Protein AF-A0AAN4ZDC1-F1 (afdb_monomer_lite)

Organism: NCBI:txid1317129

Structure (mmCIF, N/CA/C/O backbone):
data_AF-A0AAN4ZDC1-F1
#
_entry.id   AF-A0AAN4ZDC1-F1
#
loop_
_atom_site.group_PDB
_atom_site.id
_atom_site.type_symbol
_atom_site.label_atom_id
_atom_site.label_alt_id
_atom_site.label_comp_id
_atom_site.label_asym_id
_atom_site.label_entity_id
_atom_site.label_seq_id
_atom_site.pdbx_PDB_ins_code
_atom_site.Cartn_x
_atom_site.Cartn_y
_atom_site.Cartn_z
_atom_site.occupancy
_atom_site.B_iso_or_equiv
_atom_site.auth_seq_id
_atom_site.auth_comp_id
_atom_site.auth_asym_id
_atom_site.auth_atom_id
_atom_site.pdbx_PDB_model_num
ATOM 1 N N . ASP A 1 1 ? 1.964 6.020 -14.565 1.00 70.88 1 ASP A N 1
ATOM 2 C CA . ASP A 1 1 ? 2.961 6.032 -13.467 1.00 70.88 1 ASP A CA 1
ATOM 3 C C . ASP A 1 1 ? 2.532 6.841 -12.252 1.00 70.88 1 ASP A C 1
ATOM 5 O O . ASP A 1 1 ? 2.358 6.242 -11.199 1.00 70.88 1 ASP A O 1
ATOM 9 N N . PHE A 1 2 ? 2.256 8.147 -12.368 1.00 73.50 2 PHE A N 1
ATOM 10 C CA . PHE A 1 2 ? 1.816 8.958 -11.216 1.00 73.50 2 PHE A CA 1
ATOM 11 C C . PHE A 1 2 ? 0.597 8.386 -10.481 1.00 73.50 2 PHE A C 1
ATOM 13 O O . PHE A 1 2 ? 0.641 8.197 -9.268 1.00 73.50 2 PHE A O 1
ATOM 20 N N . GLY A 1 3 ? -0.460 8.032 -11.220 1.00 77.25 3 GLY A N 1
ATOM 21 C CA . GLY A 1 3 ? -1.656 7.419 -10.634 1.00 77.25 3 GLY A CA 1
ATOM 22 C C . GLY A 1 3 ? -1.358 6.106 -9.903 1.00 77.25 3 GLY A C 1
ATOM 23 O O . GLY A 1 3 ? -1.917 5.862 -8.846 1.00 77.25 3 GLY A O 1
ATOM 24 N N . TYR A 1 4 ? -0.414 5.305 -10.400 1.00 80.25 4 TYR A N 1
ATOM 25 C CA . TYR A 1 4 ? -0.040 4.033 -9.785 1.00 80.25 4 TYR A CA 1
ATOM 26 C C . TYR A 1 4 ? 0.658 4.218 -8.424 1.00 80.25 4 TYR A C 1
ATOM 28 O O . TYR A 1 4 ? 0.303 3.543 -7.450 1.00 80.25 4 TYR A O 1
ATOM 36 N N . PHE A 1 5 ? 1.612 5.155 -8.329 1.00 80.56 5 PHE A N 1
ATOM 37 C CA . PHE A 1 5 ? 2.259 5.482 -7.050 1.00 80.56 5 PHE A CA 1
ATOM 38 C C . PHE A 1 5 ? 1.288 6.148 -6.090 1.00 80.56 5 PHE A C 1
ATOM 40 O O . PHE A 1 5 ? 1.276 5.801 -4.913 1.00 80.56 5 PHE A O 1
ATOM 47 N N . LEU A 1 6 ? 0.437 7.043 -6.595 1.00 84.88 6 LEU A N 1
ATOM 48 C CA . LEU A 1 6 ? -0.584 7.689 -5.786 1.00 84.88 6 LEU A CA 1
ATOM 49 C C . LEU A 1 6 ? -1.529 6.648 -5.178 1.00 84.88 6 LEU A C 1
ATOM 51 O O . LEU A 1 6 ? -1.684 6.627 -3.964 1.00 84.88 6 LEU A O 1
ATOM 55 N N . THR A 1 7 ? -2.076 5.729 -5.979 1.00 84.88 7 THR A N 1
ATOM 56 C CA . THR A 1 7 ? -2.955 4.660 -5.486 1.00 84.88 7 THR A CA 1
ATOM 57 C C . THR A 1 7 ? -2.246 3.765 -4.474 1.00 84.88 7 THR A C 1
ATOM 59 O O . THR A 1 7 ? -2.782 3.543 -3.394 1.00 84.88 7 THR A O 1
ATOM 62 N N . SER A 1 8 ? -1.027 3.299 -4.768 1.00 82.81 8 SER A N 1
ATOM 63 C CA . SER A 1 8 ? -0.284 2.414 -3.855 1.00 82.81 8 SER A CA 1
ATOM 64 C C . SER A 1 8 ? 0.039 3.089 -2.519 1.00 82.81 8 SER A C 1
ATOM 66 O O . SER A 1 8 ? -0.085 2.484 -1.456 1.00 82.81 8 SER A O 1
ATOM 68 N N . SER A 1 9 ? 0.427 4.362 -2.551 1.00 85.44 9 SER A N 1
ATOM 69 C CA . SER A 1 9 ? 0.706 5.134 -1.344 1.00 85.44 9 SER A CA 1
ATOM 70 C C . SER A 1 9 ? -0.575 5.503 -0.584 1.00 85.44 9 SER A C 1
ATOM 72 O O . SER A 1 9 ? -0.575 5.476 0.645 1.00 85.44 9 SER A O 1
ATOM 74 N N . SER A 1 10 ? -1.684 5.778 -1.278 1.00 86.12 10 SER A N 1
ATOM 75 C CA . SER A 1 10 ? -2.998 5.985 -0.658 1.00 86.12 10 SER A CA 1
ATOM 76 C C . SER A 1 10 ? -3.521 4.721 0.027 1.00 86.12 10 SER A C 1
ATOM 78 O O . SER A 1 10 ? -3.999 4.815 1.155 1.00 86.12 10 SER A O 1
ATOM 80 N N . GLU A 1 11 ? -3.382 3.544 -0.594 1.00 84.81 11 GLU A N 1
ATOM 81 C CA . GLU A 1 11 ? -3.694 2.250 0.035 1.00 84.81 11 GLU A CA 1
ATOM 82 C C . GLU A 1 11 ? -2.924 2.093 1.357 1.00 84.81 11 GLU A C 1
ATOM 84 O O . GLU A 1 11 ? -3.518 1.793 2.395 1.00 84.81 11 GLU A O 1
ATOM 89 N N . PHE A 1 12 ? -1.618 2.379 1.344 1.00 84.50 12 PHE A N 1
ATOM 90 C CA . PHE A 1 12 ? -0.767 2.325 2.533 1.00 84.50 12 PHE A CA 1
ATOM 91 C C . PHE A 1 12 ? -1.228 3.286 3.642 1.00 84.50 12 PHE A C 1
ATOM 93 O O . PHE A 1 12 ? -1.317 2.886 4.805 1.00 84.50 12 PHE A O 1
ATOM 100 N N . ALA A 1 13 ? -1.586 4.529 3.304 1.00 86.31 13 ALA A N 1
ATOM 101 C CA . ALA A 1 13 ? -2.130 5.475 4.282 1.00 86.31 13 ALA A CA 1
ATOM 102 C C . ALA A 1 13 ? -3.430 5.013 4.914 1.00 86.31 13 ALA A C 1
ATOM 104 O O . ALA A 1 13 ? -3.582 5.130 6.127 1.00 86.31 13 ALA A O 1
ATOM 105 N N . ILE A 1 14 ? -4.361 4.508 4.104 1.00 85.00 14 ILE A N 1
ATOM 106 C CA . ILE A 1 14 ? -5.653 4.032 4.599 1.00 85.00 14 ILE A CA 1
ATOM 107 C C . ILE A 1 14 ? -5.422 2.883 5.585 1.00 85.00 14 ILE A C 1
ATOM 109 O O . ILE A 1 14 ? -6.018 2.859 6.658 1.00 85.00 14 ILE A O 1
ATOM 113 N N . VAL A 1 15 ? -4.505 1.960 5.282 1.00 84.75 15 VAL A N 1
ATOM 114 C CA . VAL A 1 15 ? -4.151 0.873 6.207 1.00 84.75 15 VAL A CA 1
ATOM 115 C C . VAL A 1 15 ? -3.544 1.408 7.510 1.00 84.75 15 VAL A C 1
ATOM 117 O O . VAL A 1 15 ? -3.943 0.962 8.587 1.00 84.75 15 VAL A O 1
ATOM 120 N N . ILE A 1 16 ? -2.625 2.379 7.445 1.00 84.00 16 ILE A N 1
ATOM 121 C CA . ILE A 1 16 ? -2.034 3.004 8.641 1.00 84.00 16 ILE A CA 1
ATOM 122 C C . ILE A 1 16 ? -3.091 3.715 9.480 1.00 84.00 16 ILE A C 1
ATOM 124 O O . ILE A 1 16 ? -3.119 3.551 10.698 1.00 84.00 16 ILE A O 1
ATOM 128 N N . GLU A 1 17 ? -3.966 4.495 8.850 1.00 83.25 17 GLU A N 1
ATOM 129 C CA . GLU A 1 17 ? -5.054 5.190 9.531 1.00 83.25 17 GLU A CA 1
ATOM 130 C C . GLU A 1 17 ? -5.912 4.195 10.313 1.00 83.25 17 GLU A C 1
ATOM 132 O O . GLU A 1 17 ? -6.171 4.387 11.503 1.00 83.25 17 GLU A O 1
ATOM 137 N N . ARG A 1 18 ? -6.305 3.096 9.663 1.00 79.19 18 ARG A N 1
ATOM 138 C CA . ARG A 1 18 ? -7.123 2.055 10.286 1.00 79.19 18 ARG A CA 1
ATOM 139 C C . ARG A 1 18 ? -6.382 1.347 11.408 1.00 79.19 18 ARG A C 1
ATOM 141 O O . ARG A 1 18 ? -6.979 1.097 12.450 1.00 79.19 18 ARG A O 1
ATOM 148 N N . LEU A 1 19 ? -5.082 1.105 11.259 1.00 80.31 19 LEU A N 1
ATOM 149 C CA . LEU A 1 19 ? -4.259 0.562 12.336 1.00 80.31 19 LEU A CA 1
ATOM 150 C C . LEU A 1 19 ? -4.220 1.507 13.549 1.00 80.31 19 LEU A C 1
ATOM 152 O O . LEU A 1 19 ? -4.387 1.062 14.684 1.00 80.31 19 LEU A O 1
ATOM 156 N N . ILE A 1 20 ? -4.059 2.815 13.326 1.00 80.25 20 ILE A N 1
ATOM 157 C CA . ILE A 1 20 ? -4.078 3.822 14.396 1.00 80.25 20 ILE A CA 1
ATOM 158 C C . ILE A 1 20 ? -5.454 3.871 15.067 1.00 80.25 20 ILE A C 1
ATOM 160 O O . ILE A 1 20 ? -5.517 3.903 16.297 1.00 80.25 20 ILE A O 1
ATOM 164 N N . ALA A 1 21 ? -6.539 3.840 14.291 1.00 76.75 21 ALA A N 1
ATOM 165 C CA . ALA A 1 21 ? -7.902 3.811 14.814 1.00 76.75 21 ALA A CA 1
ATOM 166 C C . ALA A 1 21 ? -8.152 2.562 15.681 1.00 76.75 21 ALA A C 1
ATOM 168 O O . ALA A 1 21 ? -8.731 2.672 16.760 1.00 76.75 21 ALA A O 1
ATOM 169 N N . CYS A 1 22 ? -7.640 1.397 15.266 1.00 73.62 22 CYS A N 1
ATOM 170 C CA . CYS A 1 22 ? -7.718 0.151 16.032 1.00 73.62 22 CYS A CA 1
ATOM 171 C C . CYS A 1 22 ? -6.914 0.198 17.344 1.00 73.62 22 CYS A C 1
ATOM 173 O O . CYS A 1 22 ? -7.386 -0.295 18.365 1.00 73.62 22 CYS A O 1
ATOM 175 N N . ILE A 1 23 ? -5.710 0.785 17.344 1.00 76.06 23 ILE A N 1
ATOM 176 C CA . ILE A 1 23 ? -4.841 0.837 18.538 1.00 76.06 23 ILE A CA 1
ATOM 177 C C . ILE A 1 23 ? -5.292 1.931 19.517 1.00 76.06 23 ILE A C 1
ATOM 179 O O . ILE A 1 23 ? -5.263 1.743 20.733 1.00 76.06 23 ILE A O 1
ATOM 183 N N . LYS A 1 24 ? -5.687 3.101 19.006 1.00 74.62 24 LYS A N 1
ATOM 184 C CA . LYS A 1 24 ? -5.973 4.309 19.795 1.00 74.62 24 LYS A CA 1
ATOM 185 C C . LYS A 1 24 ? -7.435 4.738 19.698 1.00 74.62 24 LYS A C 1
ATOM 187 O O . LYS A 1 24 ? -7.720 5.930 19.633 1.00 74.62 24 LYS A O 1
ATOM 192 N N . GLN A 1 25 ? -8.363 3.787 19.759 1.00 67.94 25 GLN A N 1
ATOM 193 C CA . GLN A 1 25 ? -9.797 4.029 19.574 1.00 67.94 25 GLN A CA 1
ATOM 194 C C . GLN A 1 25 ? -10.347 5.175 20.449 1.00 67.94 25 GLN A C 1
ATOM 196 O O . GLN A 1 25 ? -10.975 6.098 19.940 1.00 67.94 25 GLN A O 1
ATOM 201 N N . ARG A 1 26 ? -9.994 5.205 21.745 1.00 65.44 26 ARG A N 1
ATOM 202 C CA . ARG A 1 26 ? -10.405 6.279 22.677 1.00 65.44 26 ARG A CA 1
ATOM 203 C C . ARG A 1 26 ? -9.918 7.679 22.292 1.00 65.44 26 ARG A C 1
ATOM 205 O O . ARG A 1 26 ? -10.567 8.656 22.641 1.00 65.44 26 ARG A O 1
ATOM 212 N N . ILE A 1 27 ? -8.754 7.780 21.655 1.00 68.25 27 ILE A N 1
ATOM 213 C CA . ILE A 1 27 ? -8.160 9.061 21.241 1.00 68.25 27 ILE A CA 1
ATOM 214 C C . ILE A 1 27 ? -8.693 9.449 19.859 1.00 68.25 27 ILE A C 1
ATOM 216 O O . ILE A 1 27 ? -8.877 10.626 19.577 1.00 68.25 27 ILE A O 1
ATOM 220 N N . TYR A 1 28 ? -8.977 8.459 19.014 1.00 64.88 28 TYR A N 1
ATOM 221 C CA . TYR A 1 28 ? -9.514 8.666 17.676 1.00 64.88 28 TYR A CA 1
ATOM 222 C C . TYR A 1 28 ? -10.951 9.227 17.704 1.00 64.88 28 TYR A C 1
ATOM 224 O O . TYR A 1 28 ? -11.266 10.096 16.896 1.00 64.88 28 TYR A O 1
ATOM 232 N N . ASP A 1 29 ? -11.782 8.818 18.674 1.00 64.56 29 ASP A N 1
ATOM 233 C CA . ASP A 1 29 ? -13.137 9.367 18.885 1.00 64.56 29 ASP A CA 1
ATOM 234 C C . ASP A 1 29 ? -13.144 10.825 19.397 1.00 64.56 29 ASP A C 1
ATOM 236 O O . ASP A 1 29 ? -14.162 11.523 19.304 1.00 64.56 29 ASP A O 1
ATOM 240 N N . GLN A 1 30 ? -12.020 11.334 19.922 1.00 70.25 30 GLN A N 1
ATOM 241 C CA . GLN A 1 30 ? -11.927 12.741 20.310 1.00 70.25 30 GLN A CA 1
ATOM 242 C C . GLN A 1 30 ? -11.930 13.613 19.048 1.00 70.25 30 GLN A C 1
ATOM 244 O O . GLN A 1 30 ? -11.089 13.465 18.157 1.00 70.25 30 GLN A O 1
ATOM 249 N N . HIS A 1 31 ? -12.916 14.511 18.964 1.00 57.62 31 HIS A N 1
ATOM 250 C CA . HIS A 1 31 ? -13.249 15.266 17.756 1.00 57.62 31 HIS A CA 1
ATOM 251 C C . HIS A 1 31 ? -12.008 15.866 17.070 1.00 57.62 31 HIS A C 1
ATOM 253 O O . HIS A 1 31 ? -11.278 16.678 17.641 1.00 57.62 31 HIS A O 1
ATOM 259 N N . GLY A 1 32 ? -11.779 15.459 15.817 1.00 62.06 32 GLY A N 1
ATOM 260 C CA . GLY A 1 32 ? -10.748 16.019 14.939 1.00 62.06 32 GLY A CA 1
ATOM 261 C C . GLY A 1 32 ? -9.395 15.300 14.929 1.00 62.06 32 GLY A C 1
ATOM 262 O O . GLY A 1 32 ? -8.527 15.697 14.149 1.00 62.06 32 GLY A O 1
ATOM 263 N N . PHE A 1 33 ? -9.187 14.240 15.721 1.00 69.50 33 PHE A N 1
ATOM 264 C CA . PHE A 1 33 ? -7.912 13.504 15.711 1.00 69.50 33 PHE A CA 1
ATOM 265 C C . PHE A 1 33 ? -7.651 12.798 14.368 1.00 69.50 33 PHE A C 1
ATOM 267 O O . PHE A 1 33 ? -6.537 12.849 13.847 1.00 69.50 33 PHE A O 1
ATOM 274 N N . ALA A 1 34 ? -8.704 12.246 13.755 1.00 67.38 34 ALA A N 1
ATOM 275 C CA . ALA A 1 34 ? -8.657 11.650 12.420 1.00 67.38 34 ALA A CA 1
ATOM 276 C C . ALA A 1 34 ? -8.134 12.637 11.361 1.00 67.38 34 ALA A C 1
ATOM 278 O O . ALA A 1 34 ? -7.191 12.337 10.631 1.00 67.38 34 ALA A O 1
ATOM 279 N N . HIS A 1 35 ? -8.683 13.856 11.325 1.00 71.81 35 HIS A N 1
ATOM 280 C CA . HIS A 1 35 ? -8.297 14.862 10.334 1.00 71.81 35 HIS A CA 1
ATOM 281 C C . HIS A 1 35 ? -6.866 15.378 10.555 1.00 71.81 35 HIS A 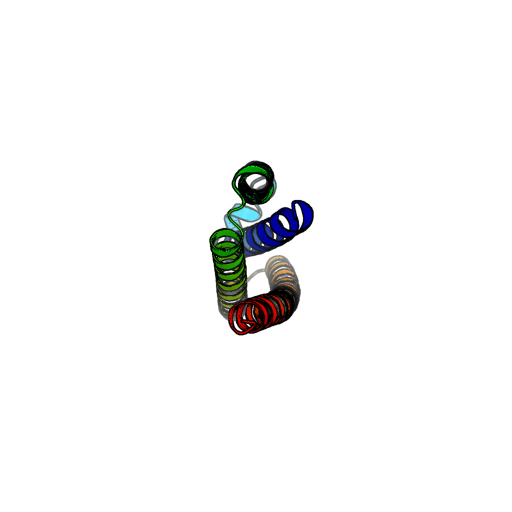C 1
ATOM 283 O O . HIS A 1 35 ? -6.116 15.548 9.595 1.00 71.81 35 HIS A O 1
ATOM 289 N N . LYS A 1 36 ? -6.455 15.553 11.821 1.00 76.94 36 LYS A N 1
ATOM 290 C CA . LYS A 1 36 ? -5.092 15.978 12.183 1.00 76.94 36 LYS A CA 1
ATOM 291 C C . LYS A 1 36 ? -4.014 14.974 11.771 1.00 76.94 36 LYS A C 1
ATOM 293 O O . LYS A 1 36 ? -2.903 15.396 11.473 1.00 76.94 36 LYS A O 1
ATOM 298 N N . ILE A 1 37 ? -4.326 13.678 11.753 1.00 75.88 37 ILE A N 1
ATOM 299 C CA . ILE A 1 37 ? -3.395 12.636 11.295 1.00 75.88 37 ILE A CA 1
ATOM 300 C C . ILE A 1 37 ? -3.460 12.470 9.776 1.00 75.88 37 ILE A C 1
ATOM 302 O O . ILE A 1 37 ? -2.422 12.359 9.131 1.00 75.88 37 ILE A O 1
ATOM 306 N N . MET A 1 38 ? -4.656 12.490 9.188 1.00 77.25 38 MET A N 1
ATOM 307 C CA . MET A 1 38 ? -4.823 12.225 7.758 1.00 77.25 38 MET A CA 1
ATOM 308 C C . MET A 1 38 ? -4.300 13.352 6.869 1.00 77.25 38 MET A C 1
ATOM 310 O O . MET A 1 38 ? -3.708 13.072 5.831 1.00 77.25 38 MET A O 1
ATOM 314 N N . ALA A 1 39 ? -4.446 14.617 7.272 1.00 80.19 39 ALA A N 1
ATOM 315 C CA . ALA A 1 39 ? -3.967 15.754 6.486 1.00 80.19 39 ALA A CA 1
ATOM 316 C C . ALA A 1 39 ? -2.451 15.699 6.171 1.00 80.19 39 ALA A C 1
ATOM 318 O O . ALA A 1 39 ? -2.100 15.731 4.988 1.00 80.19 39 ALA A O 1
ATOM 319 N N . PRO A 1 40 ? -1.534 15.561 7.153 1.00 85.06 40 PRO A N 1
ATOM 320 C CA . PRO A 1 40 ? -0.104 15.469 6.856 1.00 85.06 40 PRO A CA 1
ATOM 321 C C . PRO A 1 40 ? 0.255 14.197 6.080 1.00 85.06 40 PRO A C 1
ATOM 323 O O . PRO A 1 40 ? 1.142 14.233 5.231 1.00 85.06 40 PRO A O 1
ATOM 326 N N . VAL A 1 41 ? -0.454 13.090 6.319 1.00 84.31 41 VAL A N 1
ATOM 327 C CA . VAL A 1 41 ? -0.236 11.821 5.611 1.00 84.31 41 VAL A CA 1
ATOM 328 C C . VAL A 1 41 ? -0.588 11.944 4.124 1.00 84.31 41 VAL A C 1
ATOM 330 O O . VAL A 1 41 ? 0.195 11.522 3.275 1.00 84.31 41 VAL A O 1
ATOM 333 N N . ILE A 1 42 ? -1.714 12.577 3.786 1.00 83.69 42 ILE A N 1
ATOM 334 C CA . ILE A 1 42 ? -2.132 12.804 2.392 1.00 83.69 42 ILE A CA 1
ATOM 335 C C . ILE A 1 42 ? -1.145 13.725 1.663 1.00 83.69 42 ILE A C 1
ATOM 337 O O . ILE A 1 42 ? -0.781 13.456 0.515 1.00 83.69 42 ILE A O 1
ATOM 341 N N . ILE A 1 43 ? -0.680 14.790 2.327 1.00 86.81 43 ILE A N 1
ATOM 342 C CA . ILE A 1 43 ? 0.328 15.701 1.764 1.00 86.81 43 ILE A CA 1
ATOM 343 C C . ILE A 1 43 ? 1.627 14.940 1.490 1.00 86.81 43 ILE A C 1
ATOM 345 O O . ILE A 1 43 ? 2.156 15.007 0.380 1.00 86.81 43 ILE A O 1
ATOM 349 N N . PHE A 1 44 ? 2.107 14.170 2.470 1.00 87.44 44 PHE A N 1
ATOM 350 C CA . PHE A 1 44 ? 3.312 13.358 2.327 1.00 87.44 44 PHE A CA 1
ATOM 351 C C . PHE A 1 44 ? 3.203 12.377 1.155 1.00 87.44 44 PHE A C 1
ATOM 353 O O . PHE A 1 44 ? 4.121 12.290 0.347 1.00 87.44 44 PHE A O 1
ATOM 360 N N . ILE A 1 45 ? 2.063 11.698 1.009 1.00 88.69 45 ILE A N 1
ATOM 361 C CA . ILE A 1 45 ? 1.819 10.757 -0.092 1.00 88.69 45 ILE A CA 1
ATOM 362 C C . ILE A 1 45 ? 1.819 11.447 -1.448 1.00 88.69 45 ILE A C 1
ATOM 364 O O . ILE A 1 45 ? 2.396 10.925 -2.398 1.00 88.69 45 ILE A O 1
ATOM 368 N N . SER A 1 46 ? 1.199 12.619 -1.538 1.00 84.50 46 SER A N 1
ATOM 369 C CA . SER A 1 46 ? 1.128 13.372 -2.791 1.00 84.50 46 SER A CA 1
ATOM 370 C C . SER A 1 46 ? 2.523 13.805 -3.248 1.00 84.50 46 SER A C 1
ATOM 372 O O . SER A 1 46 ? 2.877 13.632 -4.414 1.00 84.50 46 SER A O 1
ATOM 374 N N . ILE A 1 47 ? 3.348 14.295 -2.313 1.00 89.00 47 ILE A N 1
ATOM 375 C CA . ILE A 1 47 ? 4.752 14.645 -2.572 1.00 89.00 47 ILE A CA 1
ATOM 376 C C . ILE A 1 47 ? 5.549 13.392 -2.947 1.00 89.00 47 ILE A C 1
ATOM 378 O O . ILE A 1 47 ? 6.279 13.398 -3.935 1.00 89.00 47 ILE A O 1
ATOM 382 N N . PHE A 1 48 ? 5.381 12.304 -2.198 1.00 87.62 48 PHE A N 1
ATOM 383 C CA . PHE A 1 48 ? 6.081 11.047 -2.438 1.00 87.62 48 PHE A CA 1
ATOM 384 C C . PHE A 1 48 ? 5.781 10.479 -3.835 1.00 87.62 48 PHE A C 1
ATOM 386 O O . PHE A 1 48 ? 6.701 10.141 -4.578 1.00 87.62 48 PHE A O 1
ATOM 393 N N . ALA A 1 49 ? 4.508 10.443 -4.236 1.00 86.62 49 ALA A N 1
ATOM 394 C CA .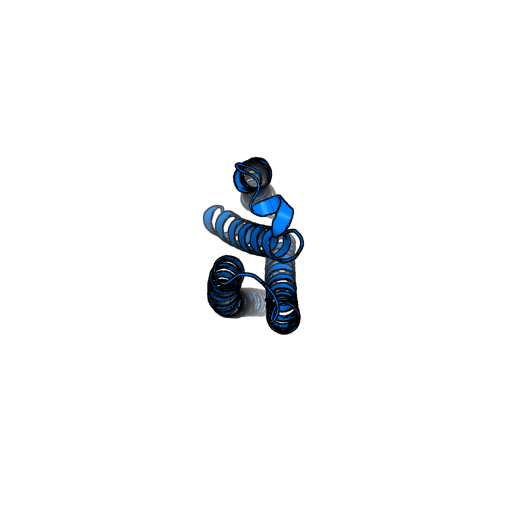 ALA A 1 49 ? 4.094 9.991 -5.562 1.00 86.62 49 ALA A CA 1
ATOM 395 C C . ALA A 1 49 ? 4.671 10.875 -6.681 1.00 86.62 49 ALA A C 1
ATOM 397 O O . ALA A 1 49 ? 5.102 10.358 -7.717 1.00 86.62 49 ALA A O 1
ATOM 398 N N . ALA A 1 50 ? 4.736 12.195 -6.470 1.00 86.19 50 ALA A N 1
ATOM 399 C CA . ALA A 1 50 ? 5.356 13.120 -7.416 1.00 86.19 50 ALA A CA 1
ATOM 400 C C . ALA A 1 50 ? 6.861 12.849 -7.567 1.00 86.19 50 ALA A C 1
ATOM 402 O O . ALA A 1 50 ? 7.345 12.719 -8.690 1.00 86.19 50 ALA A O 1
ATOM 403 N N . VAL A 1 51 ? 7.585 12.676 -6.455 1.00 87.38 51 VAL A N 1
ATOM 404 C CA . VAL A 1 51 ? 9.024 12.358 -6.460 1.00 87.38 51 VAL A CA 1
ATOM 405 C C . VAL A 1 51 ? 9.293 11.036 -7.177 1.00 87.38 51 VAL A C 1
ATOM 407 O O . VAL A 1 51 ? 10.144 10.988 -8.060 1.00 87.38 51 VAL A O 1
ATOM 410 N N . MET A 1 52 ? 8.536 9.980 -6.872 1.00 83.69 52 MET A N 1
ATOM 411 C CA . MET A 1 52 ? 8.706 8.675 -7.523 1.00 83.69 52 MET A CA 1
ATOM 412 C C . MET A 1 52 ? 8.426 8.732 -9.027 1.00 83.69 52 MET A C 1
ATOM 414 O O . MET A 1 52 ? 9.129 8.105 -9.816 1.00 83.69 52 MET A O 1
ATOM 418 N N . THR A 1 53 ? 7.449 9.539 -9.438 1.00 86.25 53 THR A N 1
ATOM 419 C CA . THR A 1 53 ? 7.161 9.765 -10.861 1.00 86.25 53 THR A CA 1
ATOM 420 C C . THR A 1 53 ? 8.307 10.500 -11.552 1.00 86.25 53 THR A C 1
ATOM 422 O O . THR A 1 53 ? 8.686 10.130 -12.660 1.00 86.25 53 THR A O 1
ATOM 425 N N . ILE A 1 54 ? 8.899 11.503 -10.896 1.00 86.69 54 ILE A N 1
ATOM 426 C CA . ILE A 1 54 ? 10.073 12.212 -11.417 1.00 86.69 54 ILE A CA 1
ATOM 427 C C . ILE A 1 54 ? 11.264 11.252 -11.543 1.00 86.69 54 ILE A C 1
ATOM 429 O O . ILE A 1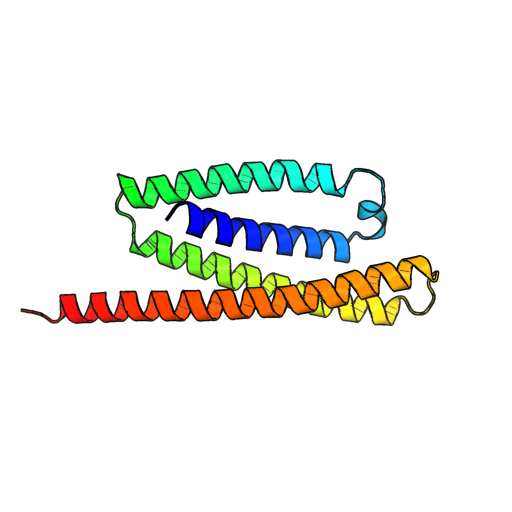 54 ? 11.919 11.243 -12.583 1.00 86.69 54 ILE A O 1
ATOM 433 N N . CYS A 1 55 ? 11.511 10.401 -10.543 1.00 84.81 55 CYS A N 1
ATOM 434 C CA . CYS A 1 55 ? 12.569 9.388 -10.593 1.00 84.81 55 CYS A CA 1
ATOM 435 C C . CYS A 1 55 ? 12.387 8.392 -11.744 1.00 84.81 55 CYS A C 1
ATOM 437 O O . CYS A 1 55 ? 13.364 7.981 -12.369 1.00 84.81 55 CYS A O 1
ATOM 439 N N . LEU A 1 56 ? 11.147 8.018 -12.054 1.00 85.12 56 LEU A N 1
ATOM 440 C CA . LEU A 1 56 ? 10.873 7.110 -13.160 1.00 85.12 56 LEU A CA 1
ATOM 441 C C . LEU A 1 56 ? 11.052 7.812 -14.515 1.00 85.12 56 LEU A C 1
ATOM 443 O O . LEU A 1 56 ? 11.723 7.275 -15.391 1.00 85.12 56 LEU A O 1
ATOM 447 N N . TYR A 1 57 ? 10.518 9.027 -14.669 1.00 84.12 57 TYR A N 1
ATOM 448 C CA . TYR A 1 57 ? 10.486 9.717 -15.962 1.00 84.12 57 TYR A CA 1
ATOM 449 C C . TYR A 1 57 ? 11.809 10.399 -16.339 1.00 84.12 57 TYR A C 1
ATOM 451 O O . TYR A 1 57 ? 12.225 10.340 -17.492 1.00 84.12 57 TYR A O 1
ATOM 459 N N . TRP A 1 58 ? 12.481 11.049 -15.384 1.00 83.81 58 TRP A N 1
ATOM 460 C CA . TRP A 1 58 ? 13.684 11.848 -15.656 1.00 83.81 58 TRP A CA 1
ATOM 461 C C . TRP A 1 58 ? 14.985 11.085 -15.435 1.00 83.81 58 TRP A C 1
ATOM 463 O O . TRP A 1 58 ? 15.956 11.313 -16.149 1.00 83.81 58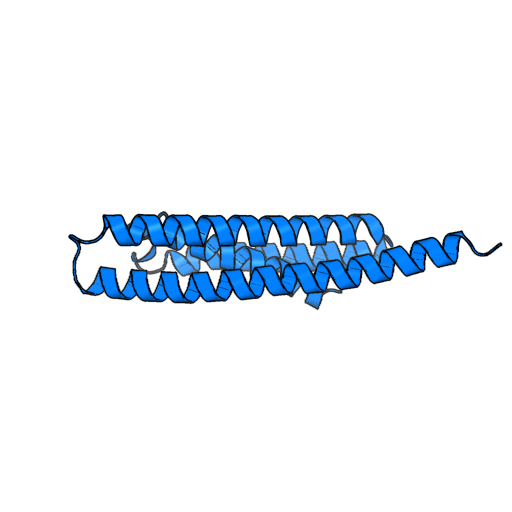 TRP A O 1
ATOM 473 N N . LEU A 1 59 ? 15.018 10.192 -14.445 1.00 83.69 59 LEU A N 1
ATOM 474 C CA . LEU A 1 59 ? 16.219 9.424 -14.105 1.00 83.69 59 LEU A CA 1
ATOM 475 C C . LEU A 1 59 ? 16.224 8.026 -14.745 1.00 83.69 59 LEU A C 1
ATOM 477 O O . LEU A 1 59 ? 17.245 7.346 -14.694 1.00 83.69 59 LEU A O 1
ATOM 481 N N . GLY A 1 60 ? 15.108 7.584 -15.343 1.00 79.00 60 GLY A N 1
ATOM 482 C CA . GLY A 1 60 ? 15.005 6.280 -16.010 1.00 79.00 60 GLY A CA 1
ATOM 483 C C . GLY A 1 60 ? 15.201 5.087 -15.067 1.00 79.00 60 GLY A C 1
ATOM 484 O O . GLY A 1 60 ? 15.587 4.000 -15.493 1.00 79.00 60 GLY A O 1
ATOM 485 N N . LEU A 1 61 ? 14.973 5.275 -13.764 1.00 80.94 61 LEU A N 1
ATOM 486 C CA . LEU A 1 61 ? 15.234 4.275 -12.729 1.00 80.94 61 LEU A CA 1
ATOM 487 C C . LEU A 1 61 ? 14.078 3.264 -12.607 1.00 80.94 61 LEU A C 1
ATOM 489 O O . LEU A 1 61 ? 13.404 3.195 -11.579 1.00 80.94 61 LEU A O 1
ATOM 493 N N . PHE A 1 62 ? 13.848 2.459 -13.647 1.00 79.12 62 PHE A N 1
ATOM 494 C CA . PHE A 1 62 ? 12.709 1.530 -13.724 1.00 79.12 62 PHE A CA 1
ATOM 495 C C . PHE A 1 62 ? 12.775 0.400 -12.685 1.00 79.12 62 PHE A C 1
ATOM 497 O O . PHE A 1 62 ? 11.862 0.248 -11.873 1.00 79.12 62 PHE A O 1
ATOM 504 N N . ILE A 1 63 ? 13.876 -0.358 -12.657 1.00 79.12 63 ILE A N 1
ATOM 505 C CA . ILE A 1 63 ? 14.057 -1.512 -11.759 1.00 79.12 63 ILE A CA 1
ATOM 506 C C . ILE A 1 63 ? 13.915 -1.143 -10.269 1.00 79.12 63 ILE A C 1
ATOM 508 O O . ILE A 1 63 ? 13.090 -1.761 -9.590 1.00 79.12 63 ILE A O 1
ATOM 512 N N . PRO A 1 64 ? 14.648 -0.150 -9.719 1.00 81.31 64 PRO A N 1
ATOM 513 C CA . PRO A 1 64 ? 14.538 0.170 -8.294 1.00 81.31 64 PRO A CA 1
ATOM 514 C C . PRO A 1 64 ? 13.145 0.691 -7.931 1.00 81.31 64 PRO A C 1
ATOM 516 O O . PRO A 1 64 ? 12.647 0.405 -6.846 1.00 81.31 64 PRO A O 1
ATOM 519 N N . THR A 1 65 ? 12.482 1.396 -8.848 1.00 83.19 65 THR A N 1
ATOM 520 C CA . THR A 1 65 ? 11.123 1.894 -8.636 1.00 83.19 65 THR A CA 1
ATOM 521 C C . THR A 1 65 ? 10.095 0.760 -8.565 1.00 83.19 65 THR A C 1
ATOM 523 O O . THR A 1 65 ? 9.220 0.774 -7.695 1.00 83.19 65 THR A O 1
ATOM 526 N N . ILE A 1 66 ? 10.224 -0.257 -9.425 1.00 81.94 66 ILE A N 1
ATOM 527 C CA . ILE A 1 66 ? 9.385 -1.461 -9.379 1.00 81.94 66 ILE A CA 1
ATOM 528 C C . ILE A 1 66 ? 9.605 -2.205 -8.059 1.00 81.94 66 ILE A C 1
ATOM 530 O O . ILE A 1 66 ? 8.636 -2.497 -7.359 1.00 81.94 66 ILE A O 1
ATOM 534 N N . ILE A 1 67 ? 10.865 -2.459 -7.683 1.00 83.19 67 ILE A N 1
ATOM 535 C CA . ILE A 1 67 ? 11.205 -3.149 -6.428 1.00 83.19 67 ILE A CA 1
ATOM 536 C C . ILE A 1 67 ? 10.624 -2.391 -5.232 1.00 83.19 67 ILE A C 1
ATOM 538 O O . ILE A 1 67 ? 9.947 -2.982 -4.392 1.00 83.19 67 ILE A O 1
ATOM 542 N N . PHE A 1 68 ? 10.826 -1.073 -5.178 1.00 85.88 68 PHE A N 1
ATOM 543 C CA . PHE A 1 68 ? 10.296 -0.241 -4.105 1.00 85.88 68 PHE A CA 1
ATOM 544 C C . PHE A 1 68 ? 8.767 -0.329 -4.019 1.00 85.88 68 PHE A C 1
ATOM 546 O O . PHE A 1 68 ? 8.211 -0.504 -2.933 1.00 85.88 68 PHE A O 1
ATOM 553 N N . SER A 1 69 ? 8.075 -0.247 -5.158 1.00 84.19 69 SER A N 1
ATOM 554 C CA . SER A 1 69 ? 6.618 -0.350 -5.182 1.00 84.19 69 SER A CA 1
ATOM 555 C C . SER A 1 69 ? 6.114 -1.709 -4.698 1.00 84.19 69 SER A C 1
ATOM 557 O O . SER A 1 69 ? 5.073 -1.751 -4.040 1.00 84.19 69 SER A O 1
ATOM 559 N N . GLN A 1 70 ? 6.813 -2.799 -5.017 1.00 84.56 70 GLN A N 1
ATOM 560 C CA . GLN A 1 70 ? 6.456 -4.131 -4.527 1.00 84.56 70 GLN A CA 1
ATOM 561 C C . GLN A 1 70 ? 6.650 -4.219 -3.015 1.00 84.56 70 GLN A C 1
ATOM 563 O O . GLN A 1 70 ? 5.742 -4.648 -2.305 1.00 84.56 70 GLN A O 1
ATOM 568 N N . CYS A 1 71 ? 7.782 -3.730 -2.501 1.00 88.50 71 CYS A N 1
ATOM 569 C CA . CYS A 1 71 ? 8.039 -3.656 -1.063 1.00 88.50 71 CYS A CA 1
ATOM 570 C C . CYS A 1 71 ? 6.940 -2.876 -0.325 1.00 88.50 71 CYS A C 1
ATOM 572 O O . CYS A 1 71 ? 6.466 -3.324 0.719 1.00 88.50 71 CYS A O 1
ATOM 574 N N . LEU A 1 72 ? 6.490 -1.748 -0.885 1.00 86.88 72 LEU A N 1
ATOM 575 C CA . LEU A 1 72 ? 5.384 -0.969 -0.327 1.00 86.88 72 LEU A CA 1
ATOM 576 C C . LEU A 1 72 ? 4.069 -1.768 -0.326 1.00 86.88 72 LEU A C 1
ATOM 578 O O . LEU A 1 72 ? 3.349 -1.768 0.673 1.00 86.88 72 LEU A O 1
ATOM 582 N N . GLY A 1 73 ? 3.769 -2.491 -1.409 1.00 83.38 73 GLY A N 1
ATOM 583 C CA . GLY A 1 73 ? 2.605 -3.379 -1.494 1.00 83.38 73 GLY A CA 1
ATOM 584 C C . GLY A 1 73 ? 2.622 -4.477 -0.426 1.00 83.38 73 GLY A C 1
ATOM 585 O O . GLY A 1 73 ? 1.641 -4.650 0.297 1.00 83.38 73 GLY A O 1
ATOM 586 N N . TYR A 1 74 ? 3.758 -5.157 -0.251 1.00 86.81 74 TYR A N 1
ATOM 587 C CA . TYR A 1 74 ? 3.928 -6.170 0.795 1.00 86.81 74 TYR A CA 1
ATOM 588 C C . TYR A 1 74 ? 3.786 -5.588 2.199 1.00 86.81 74 TYR A C 1
ATOM 590 O O . TYR A 1 74 ? 3.055 -6.146 3.016 1.00 86.81 74 TYR A O 1
ATOM 598 N N . ALA A 1 75 ? 4.430 -4.452 2.477 1.00 87.69 75 ALA A N 1
ATOM 599 C CA . ALA A 1 75 ? 4.297 -3.773 3.761 1.00 87.69 75 ALA A CA 1
ATOM 600 C C . ALA A 1 75 ? 2.830 -3.412 4.050 1.00 87.69 75 ALA A C 1
ATOM 602 O O . ALA A 1 75 ? 2.349 -3.624 5.162 1.00 87.69 75 ALA A O 1
ATOM 603 N N . THR A 1 76 ? 2.099 -2.945 3.034 1.00 88.06 76 THR A N 1
ATOM 604 C CA . THR A 1 76 ? 0.668 -2.627 3.132 1.00 88.06 76 THR A CA 1
ATOM 605 C C . THR A 1 76 ? -0.159 -3.863 3.486 1.00 88.06 76 THR A C 1
ATOM 607 O O . THR A 1 76 ? -0.949 -3.819 4.428 1.00 88.06 76 THR A O 1
ATOM 610 N N . ALA A 1 77 ? 0.047 -4.984 2.790 1.00 85.88 77 ALA A N 1
ATOM 611 C CA . ALA A 1 77 ? -0.673 -6.229 3.055 1.00 85.88 77 ALA A CA 1
ATOM 612 C C . ALA A 1 77 ? -0.360 -6.801 4.449 1.00 85.88 77 ALA A C 1
ATOM 614 O O . ALA A 1 77 ? -1.265 -7.236 5.162 1.00 85.88 77 ALA A O 1
ATOM 615 N N . VAL A 1 78 ? 0.907 -6.749 4.873 1.00 88.62 78 VAL A N 1
ATOM 616 C CA . VAL A 1 78 ? 1.333 -7.184 6.210 1.00 88.62 78 VAL A CA 1
ATOM 617 C C . VAL A 1 78 ? 0.675 -6.327 7.293 1.00 88.62 78 VAL A C 1
ATOM 619 O O . VAL A 1 78 ? 0.108 -6.869 8.242 1.00 88.62 78 VAL A O 1
ATOM 622 N N . LEU A 1 79 ? 0.683 -4.999 7.145 1.00 86.75 79 LEU A N 1
ATOM 623 C CA . LEU A 1 79 ? 0.016 -4.098 8.087 1.00 86.75 79 LEU A CA 1
ATOM 624 C C . LEU A 1 79 ? -1.500 -4.317 8.117 1.00 86.75 79 LEU A C 1
ATOM 626 O O . LEU A 1 79 ? -2.083 -4.324 9.199 1.00 86.75 79 LEU A O 1
ATOM 630 N N . ALA A 1 80 ? -2.137 -4.544 6.965 1.00 85.38 80 ALA A N 1
ATOM 631 C CA . ALA A 1 80 ? -3.563 -4.848 6.891 1.00 85.38 80 ALA A CA 1
ATOM 632 C C . ALA A 1 80 ? -3.891 -6.160 7.622 1.00 85.38 80 ALA A C 1
ATOM 634 O O . ALA A 1 80 ? -4.843 -6.215 8.403 1.00 85.38 80 ALA A O 1
ATOM 635 N N . PHE A 1 81 ? -3.065 -7.195 7.445 1.00 85.94 81 PHE A N 1
ATOM 636 C CA . PHE A 1 81 ? -3.208 -8.465 8.153 1.00 85.94 81 PHE A CA 1
ATOM 637 C C . PHE A 1 81 ? -3.060 -8.304 9.672 1.00 85.94 81 PHE A C 1
ATOM 639 O O . PHE A 1 81 ? -3.894 -8.804 10.433 1.00 85.94 81 PHE A O 1
ATOM 646 N N . PHE A 1 82 ? -2.040 -7.570 10.129 1.00 85.88 82 PHE A N 1
ATOM 647 C CA . PHE A 1 82 ? -1.881 -7.259 11.551 1.00 85.88 82 PHE A CA 1
ATOM 648 C C . PHE A 1 82 ? -3.057 -6.443 12.091 1.00 85.88 82 PHE A C 1
ATOM 650 O O . PHE A 1 82 ? -3.534 -6.730 13.187 1.00 85.88 82 PHE A O 1
ATOM 657 N N . CYS A 1 83 ? -3.564 -5.481 11.318 1.00 84.69 83 CYS A N 1
ATOM 658 C CA . CYS A 1 83 ? -4.734 -4.688 11.676 1.00 84.69 83 CYS A CA 1
ATOM 659 C C . CYS A 1 83 ? -5.971 -5.576 11.881 1.00 84.69 83 CYS A C 1
ATOM 661 O O . CYS A 1 83 ? -6.666 -5.436 12.885 1.00 84.69 83 CYS A O 1
ATOM 663 N N . HIS A 1 84 ? -6.201 -6.548 10.993 1.00 83.88 84 HIS A N 1
ATOM 664 C CA . HIS A 1 84 ? -7.299 -7.505 11.126 1.00 83.88 84 HIS A CA 1
ATOM 665 C C . HIS A 1 84 ? -7.138 -8.428 12.343 1.00 83.88 84 HIS A C 1
ATOM 667 O O . HIS A 1 84 ? -8.065 -8.573 13.137 1.00 83.88 84 HIS A O 1
ATOM 673 N N . ARG A 1 85 ? -5.942 -8.993 12.559 1.00 83.06 85 ARG A N 1
ATOM 674 C CA . ARG A 1 85 ? -5.657 -9.809 13.754 1.00 83.06 85 ARG A CA 1
ATOM 675 C C . ARG A 1 85 ? -5.864 -9.023 15.049 1.00 83.06 85 ARG A C 1
ATOM 677 O O . ARG A 1 85 ? -6.390 -9.567 16.019 1.00 83.06 85 ARG A O 1
ATOM 684 N N . TYR A 1 86 ? -5.440 -7.762 15.070 1.00 80.50 86 TYR A N 1
ATOM 685 C CA . TYR A 1 86 ? -5.576 -6.902 16.238 1.00 80.50 86 TYR A CA 1
ATOM 686 C C . TYR A 1 86 ? -7.036 -6.505 16.487 1.00 80.50 86 TYR A C 1
ATOM 688 O O . TYR A 1 86 ? -7.485 -6.542 17.634 1.00 80.50 86 TYR A O 1
ATOM 696 N N . SER A 1 87 ? -7.797 -6.177 15.436 1.00 74.69 87 SER A N 1
ATOM 697 C CA . SER A 1 87 ? -9.209 -5.803 15.568 1.00 74.69 87 SER A CA 1
ATOM 698 C C . SER A 1 87 ? -10.067 -6.967 16.073 1.00 74.69 87 SER A C 1
ATOM 700 O O . SER A 1 87 ? -10.862 -6.772 16.993 1.00 74.69 87 SER A O 1
ATOM 702 N N . ASP A 1 88 ? -9.831 -8.188 15.588 1.00 78.06 88 ASP A N 1
ATOM 703 C CA . ASP A 1 88 ? -10.519 -9.394 16.064 1.00 78.06 88 ASP A CA 1
ATOM 704 C C . ASP A 1 88 ? -10.190 -9.719 17.530 1.00 78.06 88 ASP A C 1
ATOM 706 O O . ASP A 1 88 ? -11.077 -10.079 18.312 1.00 78.06 88 ASP A O 1
ATOM 710 N N . GLY A 1 89 ? -8.922 -9.568 17.929 1.00 76.56 89 GLY A N 1
ATOM 711 C CA . GLY A 1 89 ? -8.493 -9.752 19.318 1.00 76.56 89 GLY A CA 1
ATOM 712 C C . GLY A 1 89 ? -9.121 -8.723 20.262 1.00 76.56 89 GLY A C 1
ATOM 713 O O . GLY A 1 89 ? -9.642 -9.080 21.320 1.00 76.56 89 GLY A O 1
ATOM 714 N N . SER A 1 90 ? -9.134 -7.452 19.855 1.00 70.69 90 SER A N 1
ATOM 715 C CA . SER A 1 90 ? -9.760 -6.367 20.616 1.00 70.69 90 SER A CA 1
ATOM 716 C C . SER A 1 90 ? -11.277 -6.559 20.740 1.00 70.69 90 SER A C 1
ATOM 718 O O . SER A 1 90 ? -11.823 -6.429 21.834 1.00 70.69 90 SER A O 1
ATOM 720 N N . TYR A 1 91 ? -11.958 -6.979 19.665 1.00 68.81 91 TYR A N 1
ATOM 721 C CA . TYR A 1 91 ? -13.398 -7.263 19.676 1.00 68.81 91 TYR A CA 1
ATOM 722 C C . TYR A 1 91 ? -13.779 -8.351 20.691 1.00 68.81 91 TYR A C 1
ATOM 724 O O . TYR A 1 91 ? -14.770 -8.208 21.408 1.00 68.81 91 TYR A O 1
ATOM 732 N N . ARG A 1 92 ? -12.974 -9.419 20.800 1.00 71.00 92 ARG A N 1
ATOM 733 C CA . ARG A 1 92 ? -13.186 -10.480 21.801 1.00 71.00 92 ARG A CA 1
ATOM 734 C C . ARG A 1 92 ? -12.995 -9.972 23.231 1.00 71.00 92 ARG A C 1
ATOM 736 O O . ARG A 1 92 ? -13.776 -10.330 24.108 1.00 71.00 92 ARG A O 1
ATOM 743 N N . ASN A 1 93 ? -12.006 -9.108 23.451 1.00 68.94 93 ASN A N 1
ATOM 744 C CA . ASN A 1 93 ? -11.702 -8.555 24.772 1.00 68.94 93 ASN A CA 1
ATOM 745 C C . ASN A 1 93 ? -12.691 -7.461 25.218 1.00 68.94 93 ASN A C 1
ATOM 747 O O . ASN A 1 93 ? -12.883 -7.266 26.416 1.00 68.94 93 ASN A O 1
ATOM 751 N N . LEU A 1 94 ? -13.364 -6.770 24.288 1.00 66.69 94 LEU A N 1
ATOM 752 C CA . LEU A 1 94 ? -14.320 -5.694 24.590 1.00 66.69 94 LEU A CA 1
ATOM 753 C C . LEU A 1 94 ? -15.768 -6.150 24.845 1.00 66.69 94 LEU A C 1
ATOM 755 O O . LEU A 1 94 ? -16.670 -5.306 24.914 1.00 66.69 94 LEU A O 1
ATOM 759 N N . MET A 1 95 ? -16.010 -7.452 25.046 1.00 55.03 95 MET A N 1
ATOM 760 C CA . MET A 1 95 ? -17.349 -8.016 25.295 1.00 55.03 95 MET A CA 1
ATOM 761 C C . MET A 1 95 ? -18.106 -7.386 26.485 1.00 55.03 95 MET A C 1
ATOM 763 O O . MET A 1 95 ? -19.328 -7.494 26.531 1.00 55.03 95 MET A O 1
ATOM 767 N N . ALA A 1 96 ? -17.417 -6.691 27.398 1.00 53.44 96 ALA A N 1
ATOM 768 C CA . ALA A 1 96 ? -18.002 -6.010 28.559 1.00 53.44 96 ALA A CA 1
ATOM 769 C C . ALA A 1 96 ? -18.311 -4.503 28.355 1.00 53.44 96 ALA A C 1
ATOM 771 O O . ALA A 1 96 ? -18.652 -3.816 29.316 1.00 53.44 96 ALA A O 1
ATOM 772 N N . SER A 1 97 ? -18.161 -3.955 27.142 1.00 60.91 97 SER A N 1
ATOM 773 C CA . SER A 1 97 ? -18.295 -2.508 26.872 1.00 60.91 97 SER A CA 1
ATOM 774 C C . SER A 1 97 ? -19.689 -2.068 26.380 1.00 60.91 97 SER A C 1
ATOM 776 O O . SER A 1 97 ? -20.552 -2.882 26.053 1.00 60.91 97 SER A O 1
ATOM 778 N N . THR A 1 98 ? -19.917 -0.749 26.338 1.00 68.00 98 THR A N 1
ATOM 779 C CA . THR A 1 98 ? -21.170 -0.102 25.911 1.00 68.00 98 THR A CA 1
ATOM 780 C C . THR A 1 98 ? -21.574 -0.463 24.472 1.00 68.00 98 THR A C 1
ATOM 782 O O . THR A 1 98 ? -20.734 -0.570 23.578 1.00 68.00 98 THR A O 1
ATOM 785 N N . LEU A 1 99 ? -22.887 -0.591 24.226 1.00 72.69 99 LEU A N 1
ATOM 786 C CA . LEU A 1 99 ? -23.486 -0.984 22.935 1.00 72.69 99 LEU A CA 1
ATOM 787 C C . LEU A 1 99 ? -22.962 -0.179 21.729 1.00 72.69 99 LEU A C 1
ATOM 789 O O . LEU A 1 99 ? -22.705 -0.763 20.680 1.00 72.69 99 LEU A O 1
ATOM 793 N N . SER A 1 100 ? -22.749 1.132 21.890 1.00 70.19 100 SER A N 1
ATOM 794 C CA . SER A 1 100 ? -22.205 2.011 20.838 1.00 70.19 100 SER A CA 1
ATOM 795 C C . SER A 1 100 ? -20.798 1.596 20.394 1.00 70.19 100 SER A C 1
ATOM 797 O O . SER A 1 100 ? -20.530 1.462 19.202 1.00 70.19 100 SER A O 1
ATOM 799 N N . THR A 1 101 ? -19.917 1.310 21.357 1.00 66.31 101 THR A N 1
ATOM 800 C CA . THR A 1 101 ? -18.530 0.894 21.103 1.00 66.31 101 THR A CA 1
ATOM 801 C C . THR A 1 101 ? -18.490 -0.430 20.337 1.00 66.31 101 THR A C 1
ATOM 803 O O . THR A 1 101 ? -17.675 -0.621 19.437 1.00 66.31 101 THR A O 1
ATOM 806 N N . LYS A 1 102 ? -19.426 -1.339 20.639 1.00 69.38 102 LYS A N 1
ATOM 807 C CA . LYS A 1 102 ? -19.549 -2.634 19.959 1.00 69.38 102 LYS A CA 1
ATOM 808 C C . LYS A 1 102 ? -19.930 -2.491 18.481 1.00 69.38 102 LYS A C 1
ATOM 810 O O . LYS A 1 102 ? -19.394 -3.227 17.653 1.00 69.38 102 LYS A O 1
ATOM 815 N N . TYR A 1 103 ? -20.821 -1.553 18.145 1.00 74.25 103 TYR A N 1
ATOM 816 C CA . TYR A 1 103 ? -21.181 -1.270 16.751 1.00 74.25 103 TYR A CA 1
ATOM 817 C C . TYR A 1 103 ? -20.015 -0.655 15.972 1.00 74.25 103 TYR A C 1
ATOM 819 O O . TYR A 1 103 ? -19.708 -1.152 14.890 1.00 74.25 103 TYR A O 1
ATOM 827 N N . GLN A 1 104 ? -19.304 0.323 16.546 1.00 69.19 104 GLN A N 1
ATOM 828 C CA . GLN A 1 104 ? -18.121 0.914 15.905 1.00 69.19 104 GLN A CA 1
ATOM 829 C C . GLN A 1 104 ? -17.026 -0.127 15.634 1.00 69.19 104 GLN A C 1
ATOM 831 O O . GLN A 1 104 ? -16.484 -0.176 14.535 1.00 69.19 104 GLN A O 1
ATOM 836 N N . ILE A 1 105 ? -16.719 -1.012 16.591 1.00 70.06 105 ILE A N 1
ATOM 837 C CA . ILE A 1 105 ? -15.681 -2.039 16.381 1.00 70.06 105 ILE A CA 1
ATOM 838 C C . ILE A 1 105 ? -16.113 -3.050 15.321 1.00 70.06 105 ILE A C 1
ATOM 840 O O . ILE A 1 105 ? -15.288 -3.487 14.520 1.00 70.06 105 ILE A O 1
ATOM 844 N N . ARG A 1 106 ? -17.401 -3.416 15.281 1.00 74.00 106 ARG A N 1
ATOM 845 C CA . ARG A 1 106 ? -17.922 -4.322 14.252 1.00 74.00 106 ARG A CA 1
ATOM 846 C C . ARG A 1 106 ? -17.808 -3.707 12.860 1.00 74.00 106 ARG A C 1
ATOM 848 O O . ARG A 1 106 ? -17.381 -4.396 11.940 1.00 74.00 106 ARG A O 1
ATOM 855 N N . GLU A 1 107 ? -18.157 -2.433 12.712 1.00 75.25 107 GLU A N 1
ATOM 856 C CA . GLU A 1 107 ? -18.005 -1.706 11.451 1.00 75.25 107 GLU A CA 1
ATOM 857 C C . GLU A 1 107 ? -16.536 -1.652 11.020 1.00 75.25 107 GLU A C 1
ATOM 859 O O . GLU A 1 107 ? -16.209 -2.020 9.893 1.00 75.25 107 GLU A O 1
ATOM 864 N N . VAL A 1 108 ? -15.632 -1.311 11.945 1.00 72.12 108 VAL A N 1
ATOM 865 C CA . VAL A 1 108 ? -14.187 -1.299 11.689 1.00 72.12 108 VAL A CA 1
ATOM 866 C C . VAL A 1 108 ? -13.680 -2.688 11.299 1.00 72.12 108 VAL A C 1
ATOM 868 O O . VAL A 1 108 ? -12.929 -2.793 10.335 1.00 72.12 108 VAL A O 1
ATOM 871 N N . SER A 1 109 ? -14.100 -3.761 11.973 1.00 75.19 109 SER A N 1
ATOM 872 C CA . SER A 1 109 ? -13.690 -5.137 11.649 1.00 75.19 109 SER A CA 1
ATOM 873 C C . SER A 1 109 ? -14.142 -5.552 10.242 1.00 75.19 109 SER A C 1
ATOM 875 O O . SER A 1 109 ? -13.318 -6.020 9.455 1.00 75.19 109 SER A O 1
ATOM 877 N N . VAL A 1 110 ? -15.403 -5.290 9.873 1.00 79.25 110 VAL A N 1
ATOM 878 C CA . VAL A 1 110 ? -15.928 -5.583 8.525 1.00 79.25 110 VAL A CA 1
ATOM 879 C C . VAL A 1 110 ? -15.177 -4.787 7.456 1.00 79.25 110 VAL A C 1
ATOM 881 O O . VAL A 1 110 ? -14.771 -5.350 6.438 1.00 79.25 110 VAL A O 1
ATOM 884 N N . LEU A 1 111 ? -14.934 -3.496 7.705 1.00 78.00 111 LEU A N 1
ATOM 885 C CA . LEU A 1 111 ? -14.188 -2.639 6.786 1.00 78.00 111 LEU A CA 1
ATOM 886 C C . LEU A 1 111 ? -12.731 -3.104 6.638 1.00 78.00 111 LEU A C 1
ATOM 888 O O . LEU A 1 111 ? -12.197 -3.135 5.534 1.00 78.00 111 LEU A O 1
ATOM 892 N N . THR A 1 112 ? -12.098 -3.507 7.742 1.00 77.75 112 THR A N 1
ATOM 893 C CA . THR A 1 112 ? -10.711 -3.997 7.754 1.00 77.75 112 THR A CA 1
ATOM 894 C C . THR A 1 112 ? -10.596 -5.327 7.014 1.00 77.75 112 THR A C 1
ATOM 896 O O . THR A 1 112 ? -9.654 -5.511 6.253 1.00 77.75 112 THR A O 1
ATOM 899 N N . HIS A 1 113 ? -11.566 -6.232 7.163 1.00 78.31 113 HIS A N 1
ATOM 900 C CA . HIS A 1 113 ? -11.605 -7.487 6.412 1.00 78.31 113 HIS A CA 1
ATOM 901 C C . HIS A 1 113 ? -11.701 -7.244 4.896 1.00 78.31 113 HIS A C 1
ATOM 903 O O . HIS A 1 113 ? -10.945 -7.832 4.122 1.00 78.31 113 HIS A O 1
ATOM 909 N N . ALA A 1 114 ? -12.567 -6.320 4.466 1.00 82.62 114 ALA A N 1
ATOM 910 C CA . ALA A 1 114 ? -12.638 -5.911 3.063 1.00 82.62 114 ALA A CA 1
ATOM 911 C C . ALA A 1 114 ? -11.311 -5.295 2.583 1.00 82.62 114 ALA A C 1
ATOM 913 O O . ALA A 1 114 ? -10.831 -5.626 1.500 1.00 82.62 114 ALA A O 1
ATOM 914 N N . LEU A 1 115 ? -10.675 -4.459 3.409 1.00 80.38 115 LEU A N 1
ATOM 915 C CA . LEU A 1 115 ? -9.390 -3.830 3.101 1.00 80.38 115 LEU A CA 1
ATOM 916 C C . LEU A 1 115 ? -8.256 -4.857 2.949 1.00 80.38 115 LEU A C 1
ATOM 918 O O . LEU A 1 115 ? -7.420 -4.717 2.060 1.00 80.38 115 LEU A O 1
ATOM 922 N N . VAL A 1 116 ? -8.235 -5.912 3.768 1.00 81.38 116 VAL A N 1
ATOM 923 C CA . VAL A 1 116 ? -7.278 -7.025 3.633 1.00 81.38 116 VAL A CA 1
ATOM 924 C C . VAL A 1 116 ? -7.457 -7.730 2.291 1.00 81.38 116 VAL A C 1
ATOM 926 O O . VAL A 1 116 ? -6.475 -7.960 1.593 1.00 81.38 116 VAL A O 1
ATOM 929 N N . LEU A 1 117 ? -8.695 -8.029 1.891 1.00 84.00 117 LEU A N 1
ATOM 930 C CA . LEU A 1 117 ? -8.963 -8.669 0.600 1.00 84.00 117 LEU A CA 1
ATOM 931 C C . LEU A 1 117 ? -8.554 -7.776 -0.577 1.00 84.00 117 LEU A C 1
ATOM 933 O O . LEU A 1 117 ? -7.920 -8.255 -1.515 1.00 84.00 117 LEU A O 1
ATOM 937 N N . ILE A 1 118 ? -8.863 -6.477 -0.506 1.00 84.56 118 ILE A N 1
ATOM 938 C CA . ILE A 1 118 ? -8.484 -5.497 -1.533 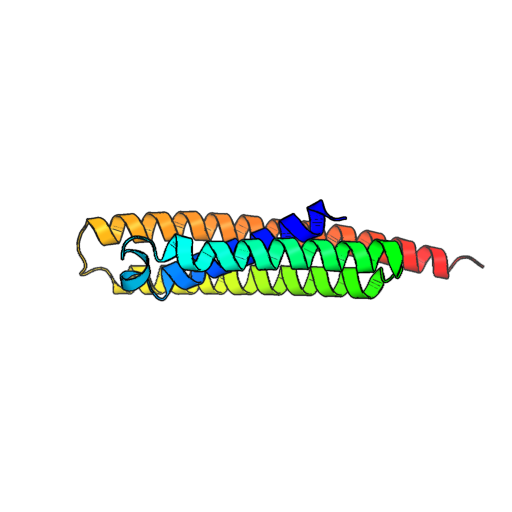1.00 84.56 118 ILE A CA 1
ATOM 939 C C . ILE A 1 118 ? -6.961 -5.386 -1.633 1.00 84.56 118 ILE A C 1
ATOM 941 O O . ILE A 1 118 ? -6.409 -5.476 -2.726 1.00 84.56 118 ILE A O 1
ATOM 945 N N . THR A 1 119 ? -6.266 -5.232 -0.504 1.00 82.75 119 THR A N 1
ATOM 946 C CA . THR A 1 119 ? -4.799 -5.104 -0.484 1.00 82.75 119 THR A CA 1
ATOM 947 C C . THR A 1 119 ? -4.109 -6.384 -0.941 1.00 82.75 119 THR A C 1
ATOM 949 O O . THR A 1 119 ? -3.147 -6.317 -1.702 1.00 82.75 119 THR A O 1
ATOM 952 N N . PHE A 1 120 ? -4.627 -7.553 -0.565 1.00 84.00 120 PHE A N 1
ATOM 953 C CA . PHE A 1 120 ? -4.121 -8.837 -1.042 1.00 84.00 120 PHE A CA 1
ATOM 954 C C . PHE A 1 120 ? -4.317 -9.006 -2.555 1.00 84.00 120 PHE A C 1
ATOM 956 O O . PHE A 1 120 ? -3.371 -9.353 -3.262 1.00 84.00 120 PHE A O 1
ATOM 963 N N . GLY A 1 121 ? -5.507 -8.688 -3.075 1.00 85.31 121 GLY A N 1
ATOM 964 C CA . GLY A 1 121 ? -5.773 -8.683 -4.516 1.00 85.31 121 GLY A CA 1
ATOM 965 C C . GLY A 1 121 ? -4.874 -7.700 -5.275 1.00 85.31 121 GLY A C 1
ATOM 966 O O . GLY A 1 121 ? -4.309 -8.053 -6.307 1.00 85.31 121 GLY A O 1
ATOM 967 N N . SER A 1 122 ? -4.670 -6.501 -4.722 1.00 83.50 122 SER A N 1
ATOM 968 C CA . SER A 1 122 ? -3.769 -5.472 -5.261 1.00 83.50 122 SER A CA 1
ATOM 969 C C . SER A 1 122 ? -2.326 -5.985 -5.352 1.00 83.50 122 SER A C 1
ATOM 971 O O . SER A 1 122 ? -1.691 -5.840 -6.396 1.00 83.50 122 SER A O 1
ATOM 973 N N . VAL A 1 123 ? -1.819 -6.672 -4.319 1.00 84.31 123 VAL A N 1
ATOM 974 C CA . VAL A 1 123 ? -0.486 -7.302 -4.3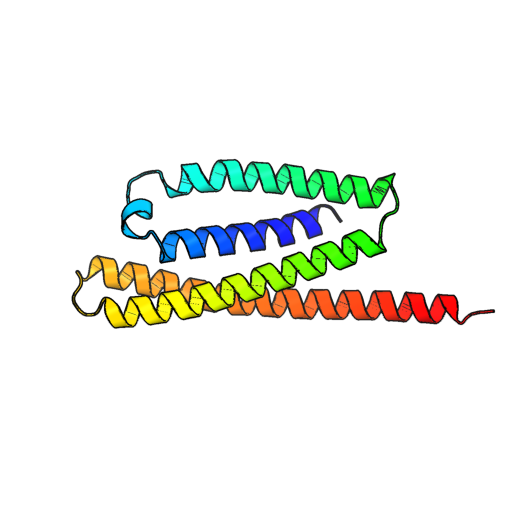46 1.00 84.31 123 VAL A CA 1
ATOM 975 C C . VAL A 1 123 ? -0.395 -8.396 -5.409 1.00 84.31 123 VAL A C 1
ATOM 977 O O . VAL A 1 123 ? 0.588 -8.418 -6.144 1.00 84.31 123 VAL A O 1
ATOM 980 N N . ILE A 1 124 ? -1.402 -9.267 -5.543 1.00 87.81 124 ILE A N 1
ATOM 981 C CA . ILE A 1 124 ? -1.402 -10.316 -6.579 1.00 87.81 124 ILE A CA 1
ATOM 982 C C . ILE A 1 124 ? -1.321 -9.697 -7.975 1.00 87.81 124 ILE A C 1
ATOM 984 O O . ILE A 1 124 ? -0.479 -10.101 -8.774 1.00 87.81 124 ILE A O 1
ATOM 988 N N . ILE A 1 125 ? -2.157 -8.698 -8.265 1.00 86.56 125 ILE A N 1
ATOM 989 C CA . ILE A 1 125 ? -2.168 -8.030 -9.572 1.00 86.56 125 ILE A CA 1
ATOM 990 C C . ILE A 1 125 ? -0.815 -7.362 -9.841 1.00 86.56 125 ILE A C 1
ATOM 992 O O . ILE A 1 125 ? -0.235 -7.551 -10.908 1.00 86.56 125 ILE A O 1
ATOM 996 N N . LYS A 1 126 ? -0.270 -6.628 -8.862 1.00 83.19 126 LYS A N 1
ATOM 997 C CA . LYS A 1 126 ? 1.047 -5.982 -8.982 1.00 83.19 126 LYS A CA 1
ATOM 998 C C . LYS A 1 126 ? 2.162 -7.006 -9.193 1.00 83.19 126 LYS A C 1
ATOM 1000 O O . LYS A 1 126 ? 3.094 -6.729 -9.945 1.00 83.19 126 LYS A O 1
ATOM 1005 N N . LEU A 1 127 ? 2.090 -8.169 -8.550 1.00 84.62 127 LEU A N 1
ATOM 1006 C CA . LEU A 1 127 ? 3.073 -9.240 -8.702 1.00 84.62 127 LEU A CA 1
ATOM 1007 C C . LEU A 1 127 ? 3.008 -9.881 -10.091 1.00 84.62 127 LEU A C 1
ATOM 1009 O O . LEU A 1 127 ? 4.054 -10.114 -10.687 1.00 84.62 127 LEU A O 1
ATOM 1013 N N . LEU A 1 128 ? 1.805 -10.109 -10.626 1.00 87.56 128 LEU A N 1
ATOM 1014 C CA . LEU A 1 128 ? 1.618 -10.620 -11.988 1.00 87.56 128 LEU A CA 1
ATOM 1015 C C . LEU A 1 128 ? 2.196 -9.658 -13.031 1.00 87.56 128 LEU A C 1
ATOM 1017 O O . LEU A 1 128 ? 2.971 -10.086 -13.880 1.00 87.56 128 LEU A O 1
ATOM 1021 N N . ILE A 1 129 ? 1.902 -8.359 -12.911 1.00 85.00 129 ILE A N 1
ATOM 1022 C CA . ILE A 1 129 ? 2.451 -7.329 -13.809 1.00 85.00 129 ILE A CA 1
ATOM 1023 C C . ILE A 1 129 ? 3.981 -7.284 -13.709 1.00 85.00 129 ILE A C 1
ATOM 1025 O O . ILE A 1 129 ? 4.675 -7.218 -14.719 1.00 85.00 129 ILE A O 1
ATOM 1029 N N . ALA A 1 130 ? 4.537 -7.343 -12.495 1.00 83.62 130 ALA A N 1
ATOM 1030 C CA . ALA A 1 130 ? 5.987 -7.371 -12.332 1.00 83.62 130 ALA A CA 1
ATOM 1031 C C . ALA A 1 130 ? 6.609 -8.632 -12.946 1.00 83.62 130 ALA A C 1
ATOM 1033 O O . ALA A 1 130 ? 7.651 -8.530 -13.585 1.00 83.62 130 ALA A O 1
ATOM 1034 N N . ALA A 1 131 ? 5.984 -9.800 -12.780 1.00 85.69 131 ALA A N 1
ATOM 1035 C CA . ALA A 1 131 ? 6.453 -11.049 -13.373 1.00 85.69 131 ALA A CA 1
ATOM 1036 C C . ALA A 1 131 ? 6.449 -10.992 -14.908 1.00 85.69 131 ALA A C 1
ATOM 1038 O O . ALA A 1 131 ? 7.414 -11.435 -15.526 1.00 85.69 131 ALA A O 1
ATOM 1039 N N . GLU A 1 132 ? 5.416 -10.400 -15.512 1.00 86.69 132 GLU A N 1
ATOM 1040 C CA . GLU A 1 132 ? 5.339 -10.165 -16.958 1.00 86.69 132 GLU A CA 1
ATOM 1041 C C . GLU A 1 132 ? 6.485 -9.262 -17.439 1.00 86.69 132 GLU A C 1
ATOM 1043 O O . GLU A 1 132 ? 7.223 -9.640 -18.348 1.00 86.69 132 GLU A O 1
ATOM 1048 N N . ILE A 1 133 ? 6.725 -8.134 -16.758 1.00 84.12 133 ILE A N 1
ATOM 1049 C CA . ILE A 1 133 ? 7.832 -7.214 -17.076 1.00 84.12 133 ILE A CA 1
ATOM 1050 C C . ILE A 1 133 ? 9.195 -7.910 -16.949 1.00 84.12 133 ILE A C 1
ATOM 1052 O O . ILE A 1 133 ? 10.065 -7.734 -17.801 1.00 84.12 133 ILE A O 1
ATOM 1056 N N . TRP A 1 134 ? 9.402 -8.708 -15.898 1.00 83.19 134 TRP A N 1
ATOM 1057 C CA . TRP A 1 134 ? 10.640 -9.472 -15.722 1.00 83.19 134 TRP A CA 1
ATOM 1058 C C . TRP A 1 134 ? 10.819 -10.532 -16.810 1.00 83.19 134 TRP A C 1
ATOM 1060 O O . TRP A 1 134 ? 11.934 -10.719 -17.291 1.00 83.19 134 TRP A O 1
ATOM 1070 N N . CYS A 1 135 ? 9.740 -11.197 -17.222 1.00 86.12 135 CYS A N 1
ATOM 1071 C CA . CYS A 1 135 ? 9.775 -12.180 -18.297 1.00 86.12 135 CYS A CA 1
ATOM 1072 C C . CYS A 1 135 ? 10.141 -11.527 -19.636 1.00 86.12 135 CYS A C 1
ATOM 1074 O O . CYS A 1 135 ? 11.043 -12.016 -20.315 1.00 86.12 135 CYS A O 1
ATOM 1076 N N . GLU A 1 136 ? 9.536 -10.382 -19.975 1.00 84.44 136 GLU A N 1
ATOM 1077 C CA . GLU A 1 136 ? 9.924 -9.603 -21.158 1.00 84.44 136 GLU A CA 1
ATOM 1078 C C . GLU A 1 136 ? 11.383 -9.145 -21.099 1.00 84.44 136 GLU A C 1
ATOM 1080 O O . GLU A 1 136 ? 12.090 -9.191 -22.106 1.00 84.44 136 GLU A O 1
ATOM 1085 N N . PHE A 1 137 ? 11.846 -8.699 -19.931 1.00 81.44 137 PHE A N 1
ATOM 1086 C CA . PHE A 1 137 ? 13.221 -8.250 -19.751 1.00 81.44 137 PHE A CA 1
ATOM 1087 C C . PHE A 1 137 ? 14.223 -9.385 -19.996 1.00 81.44 137 PHE A C 1
ATOM 1089 O O . PHE A 1 137 ? 15.186 -9.190 -20.733 1.00 81.44 137 PHE A O 1
ATOM 1096 N N . ILE A 1 138 ? 13.967 -10.576 -19.441 1.00 84.62 138 ILE A N 1
ATOM 1097 C CA . ILE A 1 138 ? 14.796 -11.773 -19.656 1.00 84.62 138 ILE A CA 1
ATOM 1098 C C . ILE A 1 138 ? 14.776 -12.182 -21.135 1.00 84.62 138 ILE A C 1
ATOM 1100 O O . ILE A 1 138 ? 15.833 -12.353 -21.731 1.00 84.62 138 ILE A O 1
ATOM 1104 N N . LEU A 1 139 ? 13.595 -12.239 -21.761 1.00 84.69 139 LEU A N 1
ATOM 1105 C CA . LEU A 1 139 ? 13.455 -12.578 -23.183 1.00 84.69 139 LEU A CA 1
ATOM 1106 C C . LEU A 1 139 ? 14.215 -11.613 -24.104 1.00 84.69 139 LEU A C 1
ATOM 1108 O O . LEU A 1 139 ? 14.774 -12.043 -25.108 1.00 84.69 139 LEU A O 1
ATOM 1112 N N . ARG A 1 140 ? 14.257 -10.315 -23.774 1.00 78.50 140 ARG A N 1
ATOM 1113 C CA . ARG A 1 140 ? 15.036 -9.316 -24.529 1.00 78.50 140 ARG A CA 1
ATOM 1114 C C . ARG A 1 140 ? 16.544 -9.427 -24.308 1.00 78.50 140 ARG A C 1
ATOM 1116 O O . ARG A 1 140 ? 17.291 -9.018 -25.187 1.00 78.50 140 ARG A O 1
ATOM 1123 N N . LEU A 1 141 ? 16.982 -9.937 -23.159 1.00 76.25 141 LEU A N 1
ATOM 1124 C CA . LEU A 1 141 ? 18.393 -10.197 -22.854 1.00 76.25 141 LEU A CA 1
ATOM 1125 C C . LEU A 1 141 ? 18.932 -11.446 -23.567 1.00 76.25 141 LEU A C 1
ATOM 1127 O O . LEU A 1 141 ? 20.120 -11.490 -23.866 1.00 76.25 141 LEU A O 1
ATOM 1131 N N . ASP A 1 142 ? 18.065 -12.419 -23.857 1.00 63.25 142 ASP A N 1
ATOM 1132 C CA . ASP A 1 142 ? 18.408 -13.676 -24.542 1.00 63.25 142 ASP A CA 1
ATOM 1133 C C . ASP A 1 142 ? 18.359 -13.588 -26.086 1.00 63.25 142 ASP A C 1
ATOM 1135 O O . ASP A 1 142 ? 18.623 -14.576 -26.776 1.00 63.25 142 ASP A O 1
ATOM 1139 N N . LEU A 1 143 ? 18.033 -12.421 -26.655 1.00 52.81 143 LEU A N 1
ATOM 1140 C CA . LEU A 1 143 ? 18.103 -12.173 -28.100 1.00 52.81 143 LEU A CA 1
ATOM 1141 C C . LEU A 1 143 ? 19.532 -11.727 -28.492 1.00 52.81 143 LEU A C 1
ATOM 1143 O O . LEU A 1 143 ? 20.002 -10.728 -27.945 1.00 52.81 143 LEU A O 1
ATOM 1147 N N . PRO A 1 144 ? 20.224 -12.448 -29.402 1.00 52.84 144 PRO A N 1
ATOM 1148 C CA . PRO A 1 144 ? 21.582 -12.122 -29.851 1.00 52.84 144 PRO A CA 1
ATOM 1149 C C . PRO A 1 144 ? 21.672 -10.842 -30.691 1.00 52.84 144 PRO A C 1
ATOM 1151 O O . PRO A 1 144 ? 20.687 -10.508 -31.393 1.00 52.84 144 PRO A O 1
#

Foldseek 3Di:
DLVLLLVLLVLQLVLVLLLCCLVPVVVVPPPCPSVVSVVVSNVVSNVVSVVLVCCCPVVVPPVVSLVVSLVSLVVSLVSLVVSLVSLVVVLVVCPPDDPVVNVVSVVSNVVSVVSNVVSVVVSVVSVVVVVVVVVVVVVVVPDD

Secondary structure (DSSP, 8-state):
-HHHHHHHHHHHHHHHHHHHHHHSHHHHTSTTHHHHHHHHHHHHHHHHHHHHHHHHHTT--HHHHHHHHHHHHHHHHHHHHHHHHHHHHHHHHTTTS-HHHHHHHHHHHHHHHHHHHHHHHHHHHHHHHHHHHHHHHHHHHS--

pLDDT: mean 79.17, std 8.23, range [52.81, 89.0]

Sequence (144 aa):
DFGYFLTSSSEFAIVIERLIACIKQRIYDQHGFAHKIMAPVIIFISIFAAVMTICLYWLGLFIPTIIFSQCLGYATAVLAFFCHRYSDGSYRNLMASTLSTKYQIREVSVLTHALVLITFGSVIIKLLIAAEIWCEFILRLDLP

Radius of gyration: 18.81 Å; chains: 1; bounding box: 45×30×58 Å